Protein AF-A0A0U2IP34-F1 (afdb_monomer_lite)

Sequence (64 aa):
MDSSIRTYFVNLQFQDKNVRYEAYIHLLNATEEKVDWTYEVWDDLKQDLTHPDPHRRSIAAQLL

Structure (mmCIF, N/CA/C/O backbone):
data_AF-A0A0U2IP34-F1
#
_entry.id   AF-A0A0U2IP34-F1
#
loop_
_atom_site.group_PDB
_atom_site.id
_atom_site.type_symbol
_atom_site.label_atom_id
_atom_site.label_alt_id
_atom_site.label_comp_id
_atom_site.label_asym_id
_atom_site.label_entity_id
_atom_site.label_seq_id
_atom_site.pdbx_PDB_ins_code
_atom_site.Cartn_x
_atom_site.Cartn_y
_atom_site.Cartn_z
_atom_site.occupancy
_atom_site.B_iso_or_equiv
_atom_site.auth_seq_id
_atom_site.auth_comp_id
_atom_site.auth_asym_id
_atom_site.auth_atom_id
_atom_site.pdbx_PDB_model_num
ATOM 1 N N . MET A 1 1 ? -12.817 5.445 -1.544 1.00 78.38 1 MET A N 1
ATOM 2 C CA . MET A 1 1 ? -11.518 5.958 -1.061 1.00 78.38 1 MET A CA 1
ATOM 3 C C . MET A 1 1 ? -11.329 7.430 -1.432 1.00 78.38 1 MET A C 1
ATOM 5 O O . MET A 1 1 ? -11.751 7.833 -2.513 1.00 78.38 1 MET A O 1
ATOM 9 N N . ASP A 1 2 ? -10.693 8.225 -0.559 1.00 85.25 2 ASP A N 1
ATOM 10 C CA . ASP A 1 2 ? -10.274 9.607 -0.860 1.00 85.25 2 ASP A CA 1
ATOM 11 C C . ASP A 1 2 ? -9.224 9.645 -1.993 1.00 85.25 2 ASP A C 1
ATOM 13 O O . ASP A 1 2 ? -8.346 8.787 -2.110 1.00 85.25 2 ASP A O 1
ATOM 17 N N . SER A 1 3 ? -9.316 10.672 -2.834 1.00 86.12 3 SER A N 1
ATOM 18 C CA . SER A 1 3 ? -8.368 11.011 -3.896 1.00 86.12 3 SER A CA 1
ATOM 19 C C . SER A 1 3 ? -6.906 11.062 -3.425 1.00 86.12 3 SER A C 1
ATOM 21 O O . SER A 1 3 ? -6.010 10.637 -4.163 1.00 86.12 3 SER A O 1
ATOM 23 N N . SER A 1 4 ? -6.664 11.517 -2.192 1.00 89.31 4 SER A N 1
ATOM 24 C CA . SER A 1 4 ? -5.329 11.598 -1.593 1.00 89.31 4 SER A CA 1
ATOM 25 C C . SER A 1 4 ? -4.727 10.205 -1.358 1.00 89.31 4 SER A C 1
ATOM 27 O O . SER A 1 4 ? -3.649 9.899 -1.868 1.00 89.31 4 SER A O 1
ATOM 29 N N . ILE A 1 5 ? -5.475 9.316 -0.697 1.00 91.56 5 ILE A N 1
ATOM 30 C CA . ILE A 1 5 ? -5.083 7.928 -0.414 1.00 91.56 5 ILE A CA 1
ATOM 31 C C . ILE A 1 5 ? -4.826 7.168 -1.716 1.00 91.56 5 ILE A C 1
ATOM 33 O O . ILE A 1 5 ? -3.803 6.494 -1.852 1.00 91.56 5 ILE A O 1
ATOM 37 N N . ARG A 1 6 ? -5.688 7.352 -2.726 1.00 91.19 6 ARG A N 1
ATOM 38 C CA . ARG A 1 6 ? -5.481 6.753 -4.052 1.00 91.19 6 ARG A CA 1
ATOM 39 C C . ARG A 1 6 ? -4.148 7.163 -4.671 1.00 91.19 6 ARG A C 1
ATOM 41 O O . ARG A 1 6 ? -3.460 6.333 -5.261 1.00 91.19 6 ARG A O 1
ATOM 48 N N . THR A 1 7 ? -3.798 8.439 -4.543 1.00 93.94 7 THR A N 1
ATOM 49 C CA . THR A 1 7 ? -2.547 8.984 -5.078 1.00 93.94 7 THR A CA 1
ATOM 50 C C . THR A 1 7 ? -1.345 8.368 -4.372 1.00 93.94 7 THR A C 1
ATOM 52 O O . THR A 1 7 ? -0.391 7.968 -5.036 1.00 93.94 7 THR A O 1
ATOM 55 N N . TYR A 1 8 ? -1.405 8.195 -3.050 1.00 93.94 8 TYR A N 1
ATOM 56 C CA . TYR A 1 8 ? -0.327 7.536 -2.316 1.00 93.94 8 TYR A CA 1
ATOM 57 C C . TYR A 1 8 ? -0.145 6.070 -2.730 1.00 93.94 8 TYR A C 1
ATOM 59 O O . TYR A 1 8 ? 0.989 5.652 -2.953 1.00 93.94 8 TYR A O 1
ATOM 67 N N . PHE A 1 9 ? -1.220 5.313 -2.967 1.00 91.56 9 PHE A N 1
ATOM 68 C CA . PHE A 1 9 ? -1.101 3.949 -3.505 1.00 91.56 9 PHE A CA 1
ATOM 69 C C . PHE A 1 9 ? -0.426 3.893 -4.883 1.00 91.56 9 PHE A C 1
ATOM 71 O O . PHE A 1 9 ? 0.388 3.004 -5.134 1.00 91.56 9 PHE A O 1
ATOM 78 N N . VAL A 1 10 ? -0.702 4.857 -5.766 1.00 91.00 10 VAL A N 1
ATOM 79 C CA . VAL A 1 10 ? -0.003 4.970 -7.060 1.00 91.00 10 VAL A CA 1
ATOM 80 C C . VAL A 1 10 ? 1.475 5.315 -6.853 1.00 91.00 10 VAL A C 1
ATOM 82 O O . VAL A 1 10 ? 2.349 4.715 -7.481 1.00 91.00 10 VAL A O 1
ATOM 85 N N . ASN A 1 11 ? 1.770 6.230 -5.931 1.00 93.81 11 ASN A N 1
ATOM 86 C CA . ASN A 1 11 ? 3.132 6.653 -5.611 1.00 93.81 11 ASN A CA 1
ATOM 87 C C . ASN A 1 11 ? 3.985 5.530 -4.997 1.00 93.81 11 ASN A C 1
ATOM 89 O O . ASN A 1 11 ? 5.203 5.537 -5.172 1.00 93.81 11 ASN A O 1
ATOM 93 N N . LEU A 1 12 ? 3.379 4.515 -4.365 1.00 90.19 12 LEU A N 1
ATOM 94 C CA . LEU A 1 12 ? 4.106 3.318 -3.918 1.00 90.19 12 LEU A CA 1
ATOM 95 C C . LEU A 1 12 ? 4.806 2.571 -5.070 1.00 90.19 12 LEU A C 1
ATOM 97 O O . LEU A 1 12 ? 5.801 1.882 -4.843 1.00 90.19 12 LEU A O 1
ATOM 101 N N . GLN A 1 13 ? 4.312 2.725 -6.301 1.00 86.50 13 GLN A N 1
ATOM 102 C CA . GLN A 1 13 ? 4.847 2.069 -7.497 1.00 86.50 13 GLN A CA 1
ATOM 103 C C . GLN A 1 13 ? 5.902 2.916 -8.231 1.00 86.50 13 GLN A C 1
ATOM 105 O O . GLN A 1 13 ? 6.473 2.471 -9.228 1.00 86.50 13 GLN A O 1
ATOM 110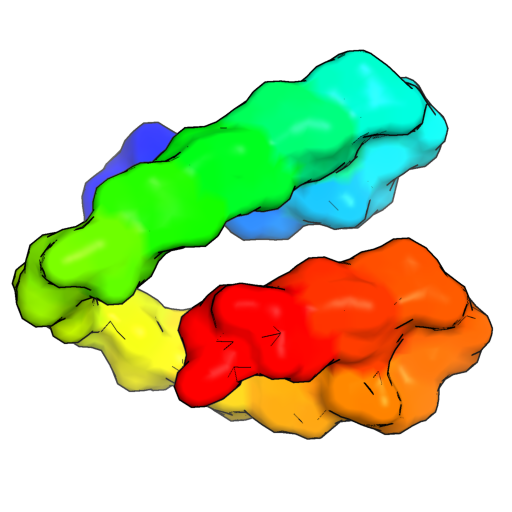 N N . PHE A 1 14 ? 6.186 4.137 -7.764 1.00 89.00 14 PHE A N 1
ATOM 111 C CA . PHE A 1 14 ? 7.192 4.995 -8.387 1.00 89.00 14 PHE A CA 1
ATOM 112 C C . PHE A 1 14 ? 8.619 4.510 -8.107 1.00 89.00 14 PHE A C 1
ATOM 114 O O . PHE A 1 14 ? 8.961 4.037 -7.018 1.00 89.00 14 PHE A O 1
ATOM 121 N N . GLN A 1 15 ? 9.497 4.680 -9.101 1.00 85.50 15 GLN A N 1
ATOM 122 C CA . GLN A 1 15 ? 10.915 4.344 -8.956 1.00 85.50 15 GLN A CA 1
ATOM 123 C C . GLN A 1 15 ? 11.662 5.308 -8.031 1.00 85.50 15 GLN A C 1
ATOM 125 O O . GLN A 1 15 ? 12.623 4.893 -7.385 1.00 85.50 15 GLN A O 1
ATOM 130 N N . ASP A 1 16 ? 11.198 6.555 -7.921 1.00 92.94 16 ASP A N 1
ATOM 131 C CA . ASP A 1 16 ? 11.773 7.530 -7.000 1.00 92.94 16 ASP A CA 1
ATOM 132 C C . ASP A 1 16 ? 11.544 7.095 -5.543 1.00 92.94 16 ASP A C 1
ATOM 134 O O . ASP A 1 16 ? 10.413 6.891 -5.090 1.00 92.94 16 ASP A O 1
ATOM 138 N N . LYS A 1 17 ? 12.648 6.934 -4.807 1.00 90.19 17 LYS A N 1
ATOM 139 C CA . LYS A 1 17 ? 12.640 6.471 -3.418 1.00 90.19 17 LYS A CA 1
ATOM 140 C C . LYS A 1 17 ? 11.937 7.456 -2.482 1.00 90.19 17 LYS A C 1
ATOM 142 O O . LYS A 1 17 ? 11.276 7.004 -1.550 1.00 90.19 17 LYS A O 1
ATOM 147 N N . ASN A 1 18 ? 12.088 8.760 -2.702 1.00 93.69 18 ASN A N 1
ATOM 148 C CA . ASN A 1 18 ? 11.505 9.781 -1.834 1.00 93.69 18 ASN A CA 1
ATOM 149 C C . ASN A 1 18 ? 9.987 9.797 -2.000 1.00 93.69 18 ASN A C 1
ATOM 151 O O . ASN A 1 18 ? 9.272 9.710 -1.008 1.00 93.69 18 ASN A O 1
ATOM 155 N N . VAL A 1 19 ? 9.510 9.766 -3.249 1.00 94.00 19 VAL A N 1
ATOM 156 C CA . VAL A 1 19 ? 8.072 9.695 -3.563 1.00 94.00 19 VAL A CA 1
ATOM 157 C C . VAL A 1 19 ? 7.433 8.454 -2.936 1.00 94.00 19 VAL A C 1
ATOM 159 O O . VAL A 1 19 ? 6.372 8.535 -2.316 1.00 94.00 19 VAL A O 1
ATOM 162 N N . ARG A 1 20 ? 8.104 7.301 -3.045 1.00 92.69 20 ARG A N 1
ATOM 163 C CA . ARG A 1 20 ? 7.627 6.048 -2.449 1.00 92.69 20 ARG A CA 1
ATOM 164 C C . ARG A 1 20 ? 7.595 6.105 -0.924 1.00 92.69 20 ARG A C 1
ATOM 166 O O . ARG A 1 20 ? 6.646 5.622 -0.314 1.00 92.69 20 ARG A O 1
ATOM 173 N N . TYR A 1 21 ? 8.638 6.666 -0.315 1.00 92.56 21 TYR A N 1
ATOM 174 C CA . TYR A 1 21 ? 8.756 6.766 1.136 1.00 92.56 21 TYR A CA 1
ATOM 175 C C . TYR A 1 21 ? 7.711 7.712 1.732 1.00 92.56 21 TYR A C 1
ATOM 177 O O . TYR A 1 21 ? 7.054 7.345 2.701 1.00 92.56 21 TYR A O 1
ATOM 185 N N . GLU A 1 22 ? 7.501 8.885 1.130 1.00 95.06 22 GLU A N 1
ATOM 186 C CA . GLU A 1 22 ? 6.455 9.820 1.558 1.00 95.06 22 GLU A CA 1
ATOM 187 C C . GLU A 1 22 ? 5.071 9.173 1.472 1.00 95.06 22 GLU A C 1
ATOM 189 O O . GLU A 1 22 ? 4.308 9.209 2.436 1.00 95.06 22 GLU A O 1
ATOM 194 N N . ALA A 1 23 ? 4.772 8.502 0.356 1.00 94.69 23 ALA A N 1
ATOM 195 C CA . ALA A 1 23 ? 3.509 7.795 0.186 1.00 94.69 23 ALA A CA 1
ATOM 196 C C . ALA A 1 23 ? 3.296 6.696 1.232 1.00 94.69 23 ALA A C 1
ATOM 198 O O . ALA A 1 23 ? 2.205 6.578 1.788 1.00 94.69 23 ALA A O 1
ATOM 199 N N . TYR A 1 24 ? 4.344 5.928 1.535 1.00 94.25 24 TYR A N 1
ATOM 200 C CA . TYR A 1 24 ? 4.307 4.922 2.590 1.00 94.25 24 TYR A CA 1
ATOM 201 C C . TYR A 1 24 ? 3.989 5.536 3.962 1.00 94.25 24 TYR A C 1
ATOM 203 O O . TYR A 1 24 ? 3.076 5.061 4.632 1.00 94.25 24 TYR A O 1
ATOM 211 N N . ILE A 1 25 ? 4.680 6.611 4.358 1.00 95.12 25 ILE A N 1
ATOM 212 C CA . ILE A 1 25 ? 4.444 7.279 5.648 1.00 95.12 25 ILE A CA 1
ATOM 213 C C . ILE A 1 25 ? 3.011 7.812 5.744 1.00 95.12 25 ILE A C 1
ATOM 215 O O . ILE A 1 25 ? 2.363 7.648 6.774 1.00 95.12 25 ILE A O 1
ATOM 219 N N . HIS A 1 26 ? 2.486 8.409 4.673 1.00 94.75 26 HIS A N 1
ATOM 220 C CA . HIS A 1 26 ? 1.112 8.906 4.669 1.00 94.75 26 HIS A CA 1
ATOM 221 C C . HIS A 1 26 ? 0.075 7.793 4.823 1.00 94.75 26 HIS A C 1
ATOM 223 O O . HIS A 1 26 ? -0.883 7.963 5.576 1.00 94.75 26 HIS A O 1
ATOM 229 N N . LEU A 1 27 ? 0.264 6.661 4.141 1.00 93.62 27 LEU A N 1
ATOM 230 C CA . LEU A 1 27 ? -0.632 5.512 4.267 1.00 93.62 27 LEU A CA 1
ATOM 231 C C . LEU A 1 27 ? -0.554 4.890 5.661 1.00 93.62 27 LEU A C 1
ATOM 233 O O . LEU A 1 27 ? -1.597 4.619 6.249 1.00 93.62 27 LEU A O 1
ATOM 237 N N . LEU A 1 28 ? 0.651 4.735 6.213 1.00 93.38 28 LEU A N 1
ATOM 238 C CA . LEU A 1 28 ? 0.843 4.202 7.560 1.00 93.38 28 LEU A CA 1
ATOM 239 C C . LEU A 1 28 ? 0.151 5.078 8.614 1.00 93.38 28 LEU A C 1
ATOM 241 O O . LEU A 1 28 ? -0.610 4.572 9.434 1.00 93.38 28 LEU A O 1
ATOM 245 N N . ASN A 1 29 ? 0.341 6.397 8.540 1.00 94.06 29 ASN A N 1
ATOM 246 C CA . ASN A 1 29 ? -0.309 7.331 9.459 1.00 94.06 29 ASN A CA 1
ATOM 247 C C . ASN A 1 29 ? -1.837 7.295 9.312 1.00 94.06 29 ASN A C 1
ATOM 249 O O . ASN A 1 29 ? -2.557 7.370 10.300 1.00 94.06 29 ASN A O 1
ATOM 253 N N . ALA A 1 30 ? -2.355 7.144 8.087 1.00 92.19 30 ALA A N 1
ATOM 254 C CA . ALA A 1 30 ? -3.795 7.017 7.871 1.00 92.19 30 ALA A CA 1
ATOM 255 C C . ALA A 1 30 ? -4.372 5.748 8.521 1.00 92.19 30 ALA A C 1
ATOM 257 O O . ALA A 1 30 ? -5.515 5.767 8.968 1.00 92.19 30 ALA A O 1
ATOM 258 N N . THR A 1 31 ? -3.590 4.666 8.602 1.00 91.81 31 THR A N 1
ATOM 259 C CA . THR A 1 31 ? -3.997 3.413 9.260 1.00 91.81 31 THR A CA 1
ATOM 260 C C . THR A 1 31 ? -3.898 3.434 10.788 1.00 91.81 31 THR A C 1
ATOM 262 O O . THR A 1 31 ? -4.325 2.473 11.425 1.00 91.81 31 THR A O 1
ATOM 265 N N . GLU A 1 32 ? -3.386 4.511 11.402 1.00 91.88 32 GLU A N 1
ATOM 266 C CA . GLU A 1 32 ? -3.437 4.682 12.866 1.00 91.88 32 GLU A CA 1
ATOM 267 C C . GLU A 1 32 ? -4.878 4.833 13.376 1.00 91.88 32 GLU A C 1
ATOM 269 O O . GLU A 1 32 ? -5.182 4.498 14.523 1.00 91.88 32 GLU A O 1
ATOM 274 N N . GLU A 1 33 ? -5.781 5.291 12.507 1.00 90.06 33 GLU A N 1
ATOM 275 C CA . GLU A 1 33 ? -7.214 5.338 12.758 1.00 90.06 33 GLU A CA 1
ATOM 276 C C . GLU A 1 33 ? -7.969 4.308 11.911 1.00 90.06 33 GLU A C 1
ATOM 278 O O . GLU A 1 33 ? -7.468 3.733 10.942 1.00 90.06 33 GLU A O 1
ATOM 283 N N . LYS A 1 34 ? -9.230 4.061 12.278 1.00 88.25 34 LYS A N 1
ATOM 284 C CA . LYS A 1 34 ? -10.086 3.156 11.515 1.00 88.25 34 LYS A CA 1
ATOM 285 C C . LYS A 1 34 ? -10.390 3.762 10.146 1.00 88.25 34 LYS A C 1
ATOM 287 O O . LYS A 1 34 ? -11.133 4.734 10.040 1.00 88.25 34 LYS A O 1
ATOM 292 N N . VAL A 1 35 ? -9.899 3.102 9.109 1.00 89.56 35 VAL A N 1
ATOM 293 C CA . VAL A 1 35 ? -10.137 3.462 7.712 1.00 89.56 35 VAL A CA 1
ATOM 294 C C . VAL A 1 35 ? -11.233 2.601 7.078 1.00 89.56 35 VAL A C 1
ATOM 296 O O . VAL A 1 35 ? -11.447 1.448 7.452 1.00 89.56 35 VAL A O 1
ATOM 299 N N . ASP A 1 36 ? -11.965 3.176 6.128 1.00 90.62 36 ASP A N 1
ATOM 300 C CA . ASP A 1 36 ? -13.063 2.533 5.392 1.00 90.62 36 ASP A CA 1
ATOM 301 C C . ASP A 1 36 ? -12.625 1.973 4.028 1.00 90.62 36 ASP A C 1
ATOM 303 O O . ASP A 1 36 ? -13.205 1.010 3.525 1.00 90.62 36 ASP A O 1
ATOM 307 N N . TRP A 1 37 ? -11.556 2.529 3.462 1.00 90.06 37 TRP A N 1
ATOM 308 C CA . TRP A 1 37 ? -10.994 2.152 2.167 1.00 90.06 37 TRP A CA 1
ATOM 309 C C . TRP A 1 37 ? -10.213 0.833 2.181 1.00 90.06 37 TRP A C 1
ATOM 311 O O . TRP A 1 37 ? -9.818 0.362 1.117 1.00 90.06 37 TRP A O 1
ATOM 321 N N . THR A 1 38 ? -10.005 0.197 3.341 1.00 89.62 38 THR A N 1
ATOM 322 C CA . THR A 1 38 ? -9.267 -1.074 3.445 1.00 89.62 38 THR A CA 1
ATOM 323 C C . THR A 1 38 ? -9.822 -2.132 2.498 1.00 89.62 38 THR A C 1
ATOM 325 O O . THR A 1 38 ? -9.050 -2.807 1.830 1.00 89.62 38 THR A O 1
ATOM 328 N N . TYR A 1 39 ? -11.149 -2.239 2.370 1.00 89.94 39 TYR A N 1
ATOM 329 C CA . TYR A 1 39 ? -11.789 -3.214 1.481 1.00 89.94 39 TYR A CA 1
ATOM 330 C C . TYR A 1 39 ? -11.480 -2.987 -0.004 1.00 89.94 39 TYR A C 1
ATOM 332 O O . TYR A 1 39 ? -11.515 -3.940 -0.774 1.00 89.94 39 T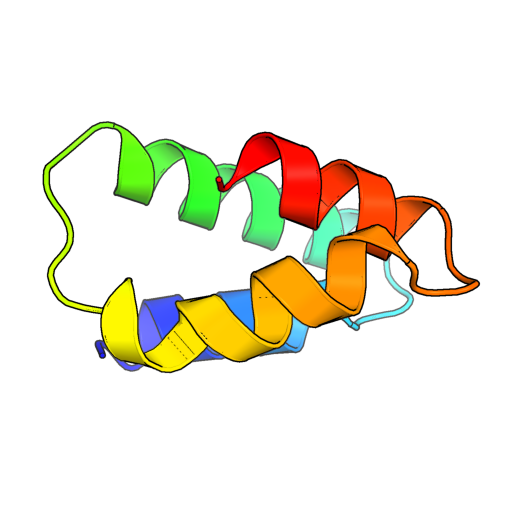YR A O 1
ATOM 340 N N . GLU A 1 40 ? -11.170 -1.750 -0.405 1.00 90.31 40 GLU A N 1
ATOM 341 C CA . GLU A 1 40 ? -10.839 -1.413 -1.795 1.00 90.31 40 GLU A CA 1
ATOM 342 C C . GLU A 1 40 ? -9.424 -1.869 -2.181 1.00 90.31 40 GLU A C 1
ATOM 344 O O . GLU A 1 40 ? -9.173 -2.101 -3.358 1.00 90.31 40 GLU A O 1
ATOM 349 N N . VAL A 1 41 ? -8.513 -2.009 -1.211 1.00 91.50 41 VAL A N 1
ATOM 350 C CA . VAL A 1 41 ? -7.088 -2.330 -1.445 1.00 91.50 41 VAL A CA 1
ATOM 351 C C . VAL A 1 41 ? -6.649 -3.657 -0.821 1.00 91.50 41 VAL A C 1
ATOM 353 O O . VAL A 1 41 ? -5.518 -4.094 -1.015 1.00 91.50 41 VAL A O 1
ATOM 356 N N . TRP A 1 42 ? -7.529 -4.317 -0.067 1.00 92.81 42 TRP A N 1
ATOM 357 C CA . TRP A 1 42 ? -7.223 -5.533 0.688 1.00 92.81 42 TRP A CA 1
ATOM 358 C C . TRP A 1 42 ? -6.705 -6.671 -0.195 1.00 92.81 42 TRP A C 1
ATOM 360 O O . TRP A 1 42 ? -5.733 -7.342 0.153 1.00 92.81 42 TRP A O 1
ATOM 370 N N . ASP A 1 43 ? -7.354 -6.907 -1.336 1.00 94.44 43 ASP A N 1
ATOM 371 C CA . ASP A 1 43 ? -6.960 -7.978 -2.252 1.00 94.44 43 ASP A CA 1
ATOM 372 C C . ASP A 1 43 ? -5.613 -7.686 -2.923 1.00 94.44 43 ASP A C 1
ATOM 374 O O . ASP A 1 43 ? -4.768 -8.582 -2.992 1.00 94.44 43 ASP A O 1
ATOM 378 N N . ASP A 1 44 ? -5.367 -6.427 -3.293 1.00 92.50 44 ASP A N 1
ATOM 379 C CA . ASP A 1 44 ? -4.095 -5.978 -3.863 1.00 92.50 44 ASP A CA 1
ATOM 380 C C . ASP A 1 44 ? -2.948 -6.122 -2.851 1.00 92.50 44 ASP A C 1
ATOM 382 O O . ASP A 1 44 ? -1.891 -6.664 -3.175 1.00 92.50 44 ASP A O 1
ATOM 386 N N . LEU A 1 45 ? -3.163 -5.712 -1.594 1.00 93.12 45 LEU A N 1
ATOM 387 C CA . LEU A 1 45 ? -2.174 -5.856 -0.521 1.00 93.12 45 LEU A CA 1
ATOM 388 C C . LEU A 1 45 ? -1.852 -7.330 -0.248 1.00 93.12 45 LEU A C 1
ATOM 390 O O . LEU A 1 45 ? -0.683 -7.703 -0.149 1.00 93.12 45 LEU A O 1
ATOM 394 N N . LYS A 1 46 ? -2.866 -8.202 -0.187 1.00 95.69 46 LYS A N 1
ATOM 395 C CA . LYS A 1 46 ? -2.644 -9.649 -0.027 1.00 95.69 46 LYS A CA 1
ATOM 396 C C . LYS A 1 46 ? -1.862 -10.242 -1.194 1.00 95.69 46 LYS A C 1
ATOM 398 O O . LYS A 1 46 ? -0.996 -11.087 -0.966 1.00 95.69 46 LYS A O 1
ATOM 403 N N . GLN A 1 47 ? -2.150 -9.827 -2.427 1.00 95.56 47 GLN A N 1
ATOM 404 C CA . GLN A 1 47 ? -1.379 -10.258 -3.591 1.00 95.56 47 GLN A CA 1
ATOM 405 C C . GLN A 1 47 ? 0.081 -9.798 -3.470 1.00 95.56 47 GLN A C 1
ATOM 407 O O . GLN A 1 47 ? 1.009 -10.581 -3.715 1.00 95.56 47 GLN A O 1
ATOM 412 N N . ASP A 1 48 ? 0.283 -8.562 -3.012 1.00 94.62 48 ASP A N 1
ATOM 413 C CA . ASP A 1 48 ? 1.600 -7.948 -2.896 1.00 94.62 48 ASP A CA 1
ATOM 414 C C . ASP A 1 48 ? 2.511 -8.606 -1.862 1.00 94.62 48 ASP A C 1
ATOM 416 O O . ASP A 1 48 ? 3.728 -8.547 -2.034 1.00 94.62 48 ASP A O 1
ATOM 420 N N . LEU A 1 49 ? 1.974 -9.343 -0.883 1.00 95.88 49 LEU A N 1
ATOM 421 C CA . LEU A 1 49 ? 2.765 -10.164 0.050 1.00 95.88 49 LEU A CA 1
ATOM 422 C C . LEU A 1 49 ? 3.660 -11.202 -0.650 1.00 95.88 49 LEU A C 1
ATOM 424 O O . LEU A 1 49 ? 4.667 -11.634 -0.089 1.00 95.88 49 LEU A O 1
ATOM 428 N N . THR A 1 50 ? 3.326 -11.589 -1.883 1.00 96.19 50 THR A N 1
ATOM 429 C CA . THR A 1 50 ? 4.082 -12.575 -2.679 1.00 96.19 50 THR A CA 1
ATOM 430 C C . THR A 1 50 ? 4.749 -11.974 -3.918 1.00 96.19 50 THR A C 1
ATOM 432 O O . THR A 1 50 ? 5.351 -12.695 -4.715 1.00 96.19 50 THR A O 1
ATOM 435 N N . HIS A 1 51 ? 4.688 -10.651 -4.084 1.00 95.81 51 HIS A N 1
ATOM 436 C CA . HIS A 1 51 ? 5.209 -9.963 -5.263 1.00 95.81 51 HIS A CA 1
ATOM 437 C C . HIS A 1 51 ? 6.737 -10.127 -5.396 1.00 95.81 51 HIS A C 1
ATOM 439 O O . HIS A 1 51 ? 7.423 -10.115 -4.382 1.00 95.81 51 HIS A O 1
ATOM 445 N N . PRO A 1 52 ? 7.338 -10.242 -6.597 1.00 94.56 52 PRO A N 1
ATOM 446 C CA . PRO A 1 52 ? 8.795 -10.381 -6.752 1.00 94.56 52 PRO A CA 1
ATOM 447 C C . PRO A 1 52 ? 9.605 -9.177 -6.235 1.00 94.56 52 PRO A C 1
ATOM 449 O O . PRO A 1 52 ? 10.711 -9.357 -5.721 1.00 94.56 52 PRO A O 1
ATOM 452 N N . ASP A 1 53 ? 9.044 -7.966 -6.303 1.00 90.88 53 ASP A N 1
ATOM 453 C CA . ASP A 1 53 ? 9.635 -6.754 -5.712 1.00 90.88 53 ASP A CA 1
ATOM 454 C C . ASP A 1 53 ? 9.597 -6.803 -4.165 1.00 90.88 53 ASP A C 1
ATOM 456 O O . ASP A 1 53 ? 8.504 -6.796 -3.586 1.00 90.88 53 ASP A O 1
ATOM 460 N N . PRO A 1 54 ? 10.758 -6.824 -3.476 1.00 91.31 54 PRO A N 1
ATOM 461 C CA . PRO A 1 54 ? 10.819 -6.831 -2.015 1.00 91.31 54 PRO A CA 1
ATOM 462 C C . PRO A 1 54 ? 10.205 -5.588 -1.364 1.00 91.31 54 PRO A C 1
ATOM 464 O O . PRO A 1 54 ? 9.700 -5.694 -0.247 1.00 91.31 54 PRO A O 1
ATOM 467 N N . HIS A 1 55 ? 10.208 -4.432 -2.032 1.00 89.75 55 HIS A N 1
ATOM 468 C CA . HIS A 1 55 ? 9.596 -3.220 -1.492 1.00 89.75 55 HIS A CA 1
ATOM 469 C C . HIS A 1 55 ? 8.081 -3.360 -1.404 1.00 89.75 55 HIS A C 1
ATOM 471 O O . HIS A 1 55 ? 7.511 -3.056 -0.361 1.00 89.75 55 HIS A O 1
ATOM 477 N N . ARG A 1 56 ? 7.442 -3.887 -2.455 1.00 91.25 56 ARG A N 1
ATOM 478 C CA . ARG A 1 56 ? 5.994 -4.135 -2.453 1.00 91.25 56 ARG A CA 1
ATOM 479 C C . ARG A 1 56 ? 5.600 -5.138 -1.376 1.00 91.25 56 ARG A C 1
ATOM 481 O O . ARG A 1 56 ? 4.701 -4.844 -0.598 1.00 91.25 56 ARG A O 1
ATOM 488 N N . ARG A 1 57 ? 6.343 -6.247 -1.246 1.00 94.88 57 ARG A N 1
ATOM 489 C CA . ARG A 1 57 ? 6.109 -7.224 -0.164 1.00 94.88 57 ARG A CA 1
ATOM 490 C C . ARG A 1 57 ? 6.218 -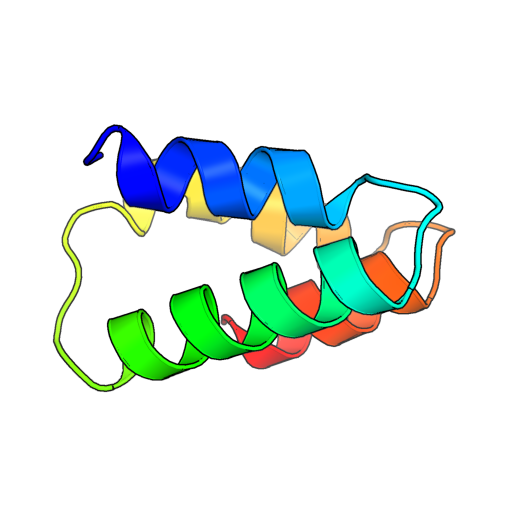6.593 1.220 1.00 94.88 57 ARG A C 1
ATOM 492 O O . ARG A 1 57 ? 5.351 -6.807 2.059 1.00 94.88 57 ARG A O 1
ATOM 499 N N . SER A 1 58 ? 7.285 -5.828 1.456 1.00 93.75 58 SER A N 1
ATOM 500 C CA . SER A 1 58 ? 7.531 -5.196 2.755 1.00 93.75 58 SER A CA 1
ATOM 501 C C . SER A 1 58 ? 6.441 -4.190 3.111 1.00 93.75 58 SER A C 1
ATOM 503 O O . SER A 1 58 ? 6.002 -4.167 4.253 1.00 93.75 58 SER A O 1
ATOM 505 N N . ILE A 1 59 ? 6.014 -3.367 2.152 1.00 92.38 59 ILE A N 1
ATOM 506 C CA . ILE A 1 59 ? 4.996 -2.336 2.380 1.00 92.38 59 ILE A CA 1
ATOM 507 C C . ILE A 1 59 ? 3.627 -2.982 2.597 1.00 92.38 59 ILE A C 1
ATOM 509 O O . ILE A 1 59 ? 2.923 -2.611 3.530 1.00 92.38 59 ILE A O 1
ATOM 513 N N . ALA A 1 60 ? 3.279 -3.999 1.805 1.00 93.75 60 ALA A N 1
ATOM 514 C CA . ALA A 1 60 ? 2.032 -4.730 1.985 1.00 93.75 60 ALA A CA 1
ATOM 515 C C . ALA A 1 60 ? 1.928 -5.382 3.370 1.00 93.75 60 ALA A C 1
ATOM 517 O O . ALA A 1 60 ? 0.888 -5.292 4.008 1.00 93.75 60 ALA A O 1
ATOM 518 N N . ALA A 1 61 ? 3.019 -5.970 3.865 1.00 94.06 61 ALA A N 1
ATOM 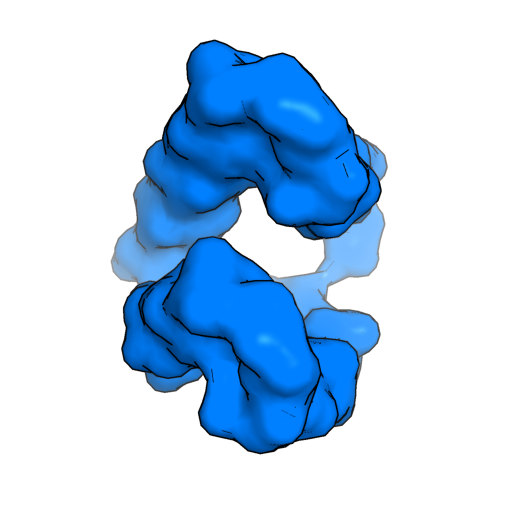519 C CA . ALA A 1 61 ? 3.066 -6.557 5.203 1.00 94.06 61 ALA A CA 1
ATOM 520 C C . ALA A 1 61 ? 3.019 -5.525 6.345 1.00 94.06 61 ALA A C 1
ATOM 522 O O . ALA A 1 61 ? 2.772 -5.912 7.478 1.00 94.06 61 ALA A O 1
ATOM 523 N N . GLN A 1 62 ? 3.312 -4.248 6.078 1.00 92.94 62 GLN A N 1
ATOM 524 C CA . GLN A 1 62 ? 3.264 -3.172 7.078 1.00 92.94 62 GLN A CA 1
ATOM 525 C C . GLN A 1 62 ? 1.898 -2.484 7.135 1.00 92.94 62 GLN A C 1
ATOM 527 O O . GLN A 1 62 ? 1.533 -1.961 8.181 1.00 92.94 62 GLN A O 1
ATOM 532 N N . LEU A 1 63 ? 1.168 -2.456 6.016 1.00 90.88 63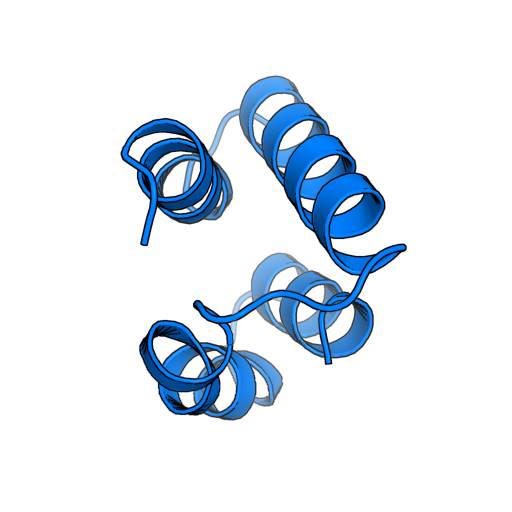 LEU A N 1
ATOM 533 C CA . LEU A 1 63 ? -0.170 -1.861 5.924 1.00 90.88 63 LEU A CA 1
ATOM 534 C C . LEU A 1 63 ? -1.300 -2.827 6.324 1.00 90.88 63 LEU A C 1
ATOM 536 O O . LEU A 1 63 ? -2.431 -2.378 6.508 1.00 90.88 63 LEU A O 1
ATOM 540 N N . LEU A 1 64 ? -1.012 -4.131 6.399 1.00 90.06 64 LEU A N 1
ATOM 541 C CA . LEU A 1 64 ? -1.925 -5.190 6.849 1.00 90.06 64 LEU A CA 1
ATOM 542 C C . LEU A 1 64 ? -1.714 -5.507 8.331 1.00 90.06 64 LEU A C 1
ATOM 544 O O 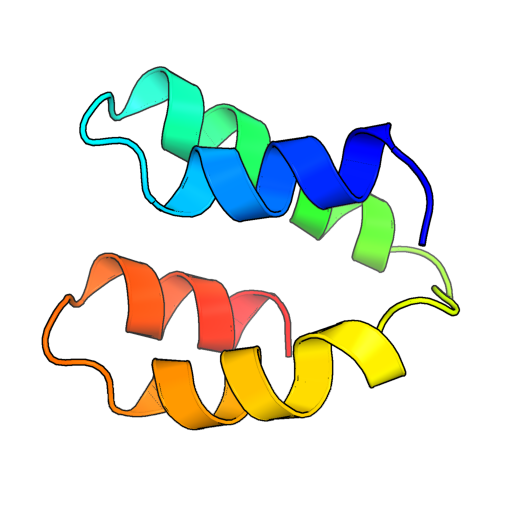. LEU A 1 64 ? -2.741 -5.717 9.016 1.00 90.06 64 LEU A O 1
#

Foldseek 3Di:
DDPLLVVLVVQCPDPDPVSNVVSLVVLLVVLVDDDPCCVVCVVVLVVQCPDPDPSSVVSSVSND

Radius of gyration: 10.95 Å; chains: 1; bounding box: 26×24×22 Å

pLDDT: mean 91.89, std 3.06, range [78.38, 96.19]

Secondary structure (DSSP, 8-state):
--HHHHHHHHHTT-S-HHHHHHHHHHHHHHTTS--STHHHHHHHHHHHTT-SSHHHHHHHHHH-